Protein AF-A0A6Y4AS48-F1 (afdb_monomer)

InterPro domains:
  IPR031026 3-deoxy-D-manno-octulosonic acid transferase WaaZ, enterobacterales [TIGR04437] (1-160)
  IPR060654 3-deoxy-D-manno-octulosonic acid transferase WaaZ [PF27901] (1-160)

pLDDT: mean 91.1, std 8.51, range [62.25, 98.31]

Solvent-accessible surface area (backbone atoms only — not comparable to full-atom values): 9818 Å² total; per-residue (Å²): 102,70,96,72,46,54,73,68,55,39,52,50,43,67,77,75,47,87,86,74,48,58,78,48,95,58,53,53,52,55,68,71,58,45,52,51,50,60,50,48,39,68,75,37,76,47,40,44,66,49,71,52,90,50,59,85,38,54,49,36,45,44,24,55,41,41,91,86,17,38,46,68,52,97,47,67,66,62,46,51,50,29,45,45,53,41,72,62,55,81,65,44,82,38,74,83,65,23,74,49,77,81,69,78,67,97,62,91,46,91,87,67,70,75,90,76,61,48,53,82,41,37,85,67,32,54,56,31,52,52,44,40,50,74,73,43,83,84,66,48,54,35,27,58,42,92,67,41,69,62,56,48,93,57,42,35,67,48,58,86,91,74,113

Secondary structure (DSSP, 8-state):
-GGGS-HHHHHHHHHHS--PPBS-S-S---HHHHHHHHHHHHH-TTEEEE--SSTTPPPEEEES-TTT-B---S-HHHHHHHHHHHTT-S-EEESS----TTPPPSS--TT-PPP--HHHHHHHHHHHHHHHHHH-TT--EEE--SS-SS-TTTS-B--GGG-

Organism: Salmonella typhimurium (NCBI:txid90371)

Sequence (163 aa):
VYEQASVDDQKYIEENCLIIRSFYRREKGGFLKKIKFNILKRVHKALLISVPLSKRGRLAGFCKDISIGYCSCHTIAYTAIQVAYSLKYGRIICSGLDLTGSCPRFYDESTSPMPSELSKDLFKILPFFTFMRKNVSDLNIFNLSDDTAIHYDIIPYITASEL

Foldseek 3Di:
DLVPDDPVVVVVCVVPHDDAAAPDPFQADDDVSLVVVVVVCVVQVQWAWDRDPDSVDGIAIAGQARSNHGHDALDVVRVVLSVCNNVPPQAAEDEPQALDPPDDDPDDCPPPNDDRCSVVRVVRRQVNLVSCQVPVVSHHAAYCDPRHPHDCSSHNHDHPVVD

Structure (mmCIF, N/CA/C/O backbone):
data_AF-A0A6Y4AS48-F1
#
_entry.id   AF-A0A6Y4AS48-F1
#
loop_
_atom_site.group_PDB
_atom_site.id
_atom_site.type_symbol
_atom_site.label_atom_id
_atom_site.label_alt_id
_atom_site.label_comp_id
_atom_site.label_asym_id
_atom_site.label_entity_id
_atom_site.label_seq_id
_atom_site.pdbx_PDB_ins_code
_atom_site.Cartn_x
_atom_site.Cartn_y
_atom_site.Cartn_z
_atom_site.occupancy
_atom_site.B_iso_or_equiv
_atom_site.auth_seq_id
_atom_site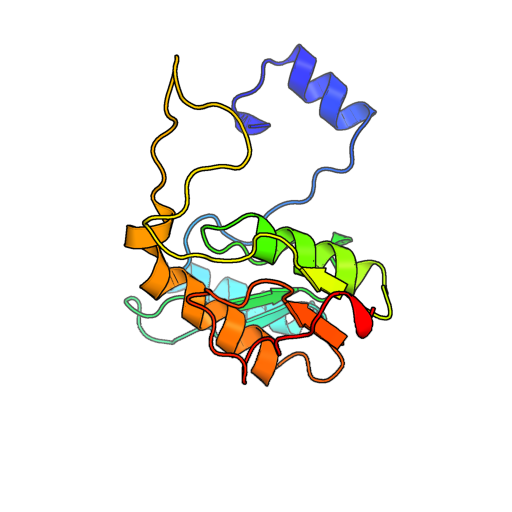.auth_comp_id
_atom_site.auth_asym_id
_atom_site.auth_atom_id
_atom_site.pdbx_PDB_model_num
ATOM 1 N N . VAL A 1 1 ? 12.544 13.319 2.282 1.00 69.31 1 VAL A N 1
ATOM 2 C CA . VAL A 1 1 ? 12.342 14.191 1.103 1.00 69.31 1 VAL A CA 1
ATOM 3 C C . VAL A 1 1 ? 11.881 15.569 1.542 1.00 69.31 1 VAL A C 1
ATOM 5 O O . VAL A 1 1 ? 12.768 16.332 1.857 1.00 69.31 1 VAL A O 1
ATOM 8 N N . TYR A 1 2 ? 10.586 15.872 1.715 1.00 84.44 2 TYR A N 1
ATOM 9 C CA . TYR A 1 2 ? 10.146 17.233 2.095 1.00 84.44 2 TYR A CA 1
ATOM 10 C C . TYR A 1 2 ? 10.821 17.780 3.373 1.00 84.44 2 TYR A C 1
ATOM 12 O O . TYR A 1 2 ? 11.426 18.838 3.337 1.00 84.44 2 TYR A O 1
ATOM 20 N N . GLU A 1 3 ? 10.846 17.015 4.472 1.00 85.44 3 GLU A N 1
ATOM 21 C CA . GLU A 1 3 ? 11.489 17.456 5.733 1.00 85.44 3 GLU A CA 1
ATOM 22 C C . GLU A 1 3 ? 13.019 17.619 5.649 1.00 85.44 3 GLU A C 1
ATOM 24 O O . GLU A 1 3 ? 13.638 18.114 6.583 1.00 85.44 3 GLU A O 1
ATOM 29 N N . GLN A 1 4 ? 13.634 17.132 4.572 1.00 86.44 4 GLN A N 1
ATOM 30 C CA . GLN A 1 4 ? 15.074 17.215 4.315 1.00 86.44 4 GLN A CA 1
ATOM 31 C C . GLN A 1 4 ? 15.391 18.184 3.167 1.00 86.44 4 GLN A C 1
ATOM 33 O O . GLN A 1 4 ? 16.559 18.344 2.831 1.00 86.44 4 GLN A O 1
ATOM 38 N N . ALA A 1 5 ? 14.369 18.767 2.535 1.00 89.06 5 ALA A N 1
ATOM 39 C CA . ALA A 1 5 ? 14.528 19.685 1.420 1.00 89.06 5 ALA A CA 1
ATOM 40 C C . ALA A 1 5 ? 14.961 21.067 1.926 1.00 89.06 5 ALA A C 1
ATOM 42 O O . ALA A 1 5 ? 14.755 21.390 3.103 1.00 89.06 5 ALA A O 1
ATOM 43 N N . SER A 1 6 ? 15.553 21.872 1.041 1.00 95.19 6 SER A N 1
ATOM 44 C CA . SER A 1 6 ? 15.897 23.260 1.353 1.00 95.19 6 SER A CA 1
ATOM 45 C C . SER A 1 6 ? 14.640 24.074 1.697 1.00 95.19 6 SER A C 1
ATOM 47 O O . SER A 1 6 ? 13.522 23.660 1.391 1.00 95.19 6 SER A O 1
ATOM 49 N N . VAL A 1 7 ? 14.797 25.228 2.350 1.00 95.31 7 VAL A N 1
ATOM 50 C CA . VAL A 1 7 ? 13.651 26.093 2.697 1.00 95.31 7 VAL A CA 1
ATOM 51 C C . VAL A 1 7 ? 12.909 26.550 1.437 1.00 95.31 7 VAL A C 1
ATOM 53 O O . VAL A 1 7 ? 11.679 26.539 1.417 1.00 95.31 7 VAL A O 1
ATOM 56 N N . ASP A 1 8 ? 13.649 26.875 0.376 1.00 95.44 8 ASP A N 1
ATOM 57 C CA . ASP A 1 8 ? 13.074 27.285 -0.907 1.00 95.44 8 ASP A CA 1
ATOM 58 C C . ASP A 1 8 ? 12.302 26.136 -1.568 1.00 95.44 8 ASP A C 1
ATOM 60 O O . ASP A 1 8 ? 11.174 26.333 -2.021 1.00 95.44 8 ASP A O 1
ATOM 64 N N . ASP A 1 9 ? 12.844 24.913 -1.540 1.00 94.19 9 ASP A N 1
ATOM 65 C CA . ASP A 1 9 ? 12.145 23.729 -2.051 1.00 94.19 9 ASP A CA 1
ATOM 66 C C . ASP A 1 9 ? 10.895 23.404 -1.226 1.00 94.19 9 ASP A C 1
ATOM 68 O O . ASP A 1 9 ? 9.864 23.033 -1.783 1.00 94.19 9 ASP A O 1
ATOM 72 N N . GLN A 1 10 ? 10.960 23.530 0.105 1.00 94.12 10 GLN A N 1
ATOM 73 C CA . GLN A 1 10 ? 9.794 23.322 0.968 1.00 94.12 10 GLN A CA 1
ATOM 74 C C . GLN A 1 10 ? 8.683 24.302 0.608 1.00 94.12 10 GLN A C 1
ATOM 76 O O . GLN A 1 10 ? 7.549 23.870 0.410 1.00 94.12 10 GLN A O 1
ATOM 81 N N . LYS A 1 11 ? 9.021 25.586 0.452 1.00 94.81 11 LYS A N 1
ATOM 82 C CA . LYS A 1 11 ? 8.074 26.623 0.045 1.00 94.81 11 LYS A CA 1
ATOM 83 C C . LYS A 1 11 ? 7.485 26.336 -1.337 1.00 94.81 11 LYS A C 1
ATOM 85 O O . LYS A 1 11 ? 6.269 26.368 -1.498 1.00 94.81 11 LYS A O 1
ATOM 90 N N . TYR A 1 12 ? 8.320 25.971 -2.310 1.00 94.62 12 TYR A N 1
ATOM 91 C CA . TYR A 1 12 ? 7.852 25.589 -3.641 1.00 94.62 12 TYR A CA 1
ATOM 92 C C . TYR A 1 12 ? 6.864 24.416 -3.583 1.00 94.62 12 TYR A C 1
ATOM 94 O O . TYR A 1 12 ? 5.801 24.472 -4.201 1.00 94.62 12 TYR A O 1
ATOM 102 N N . ILE A 1 13 ? 7.178 23.365 -2.818 1.00 92.56 13 ILE A N 1
ATOM 103 C CA . ILE A 1 13 ? 6.308 22.192 -2.664 1.00 92.56 13 ILE A CA 1
ATOM 104 C C . ILE A 1 13 ? 4.994 22.573 -1.971 1.00 92.56 13 ILE A C 1
ATOM 106 O O . ILE A 1 13 ? 3.942 22.091 -2.377 1.00 92.56 13 ILE A O 1
ATOM 110 N N . GLU A 1 14 ? 5.024 23.420 -0.944 1.00 91.88 14 GLU A N 1
ATOM 111 C CA . GLU A 1 14 ? 3.812 23.883 -0.256 1.00 91.88 14 GLU A CA 1
ATOM 112 C C . GLU A 1 14 ? 2.886 24.692 -1.164 1.00 91.88 14 GLU A C 1
ATOM 114 O O . GLU A 1 14 ? 1.669 24.543 -1.083 1.00 91.88 14 GLU A O 1
ATOM 119 N N . GLU A 1 15 ? 3.456 25.527 -2.032 1.00 94.88 15 GLU A N 1
ATOM 120 C CA . GLU A 1 15 ? 2.698 26.387 -2.941 1.00 94.88 15 GLU A CA 1
ATOM 121 C C . GLU A 1 15 ? 2.170 25.628 -4.170 1.00 94.88 15 GLU A C 1
ATOM 123 O O . GLU A 1 15 ? 1.122 25.986 -4.704 1.00 94.88 15 GLU A O 1
ATOM 128 N N . ASN A 1 16 ? 2.865 24.573 -4.617 1.00 94.44 16 ASN A N 1
ATOM 129 C CA . ASN A 1 16 ? 2.596 23.927 -5.909 1.00 94.44 16 ASN A CA 1
ATOM 130 C C . ASN A 1 16 ? 2.165 22.457 -5.820 1.00 94.44 16 ASN A C 1
ATOM 132 O O . ASN A 1 16 ? 1.793 21.869 -6.836 1.00 94.44 16 ASN A O 1
ATOM 136 N N . CYS A 1 17 ? 2.240 21.811 -4.654 1.00 90.69 17 CYS A N 1
ATOM 137 C CA . CYS A 1 17 ? 1.979 20.378 -4.528 1.00 90.69 17 CYS A CA 1
ATOM 138 C C . CYS A 1 17 ? 1.045 20.041 -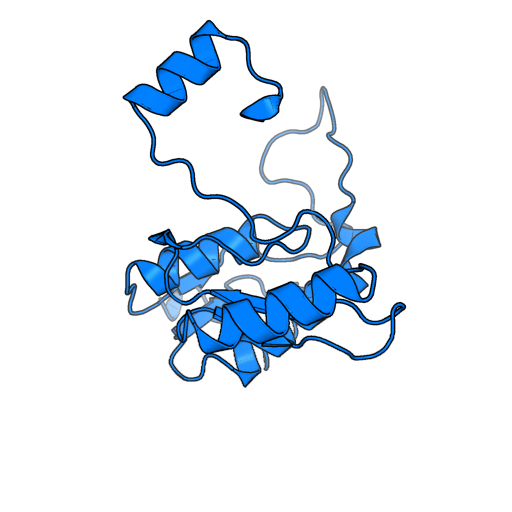3.365 1.00 90.69 17 CYS A C 1
ATOM 140 O O . CYS A 1 17 ? 1.065 20.645 -2.295 1.00 90.69 17 CYS A O 1
ATOM 142 N N . LEU A 1 18 ? 0.278 18.961 -3.539 1.00 86.00 18 LEU A N 1
ATOM 143 C CA . LEU A 1 18 ? -0.448 18.343 -2.436 1.00 86.00 18 LEU A CA 1
ATOM 144 C C . LEU A 1 18 ? 0.486 17.415 -1.650 1.00 86.00 18 LEU A C 1
ATOM 146 O O . LEU A 1 18 ? 0.895 16.356 -2.134 1.00 86.00 18 LEU A O 1
ATOM 150 N N . ILE A 1 19 ? 0.787 17.781 -0.405 1.00 88.50 19 ILE A N 1
ATOM 151 C CA . ILE A 1 19 ? 1.624 16.965 0.480 1.00 88.50 19 ILE A CA 1
ATOM 152 C C . ILE A 1 19 ? 0.768 15.914 1.188 1.00 88.50 19 ILE A C 1
ATOM 154 O O . ILE A 1 19 ? 0.109 16.184 2.194 1.00 88.50 19 ILE A O 1
ATOM 158 N N . ILE A 1 20 ? 0.844 14.674 0.714 1.00 90.19 20 ILE A N 1
ATOM 159 C CA . ILE A 1 20 ? 0.176 13.541 1.356 1.00 90.19 20 ILE A CA 1
ATOM 160 C C . ILE A 1 20 ? 1.090 12.960 2.441 1.00 90.19 20 ILE A C 1
ATOM 162 O O . ILE A 1 20 ? 2.234 12.574 2.187 1.00 90.19 20 ILE A O 1
ATOM 166 N N . ARG A 1 21 ? 0.583 12.852 3.673 1.00 91.25 21 ARG A N 1
ATOM 167 C CA . ARG A 1 21 ? 1.363 12.367 4.821 1.00 91.25 21 ARG A CA 1
ATOM 168 C C . ARG A 1 21 ? 1.063 10.903 5.138 1.00 91.25 21 ARG A C 1
ATOM 170 O O . ARG A 1 21 ? -0.084 10.464 5.170 1.00 91.25 21 ARG A O 1
ATOM 177 N N . SER A 1 22 ? 2.114 10.140 5.441 1.00 94.25 22 SER A N 1
ATOM 178 C CA . SER A 1 22 ? 1.956 8.794 5.995 1.00 94.25 22 SER A CA 1
ATOM 179 C C . SER A 1 22 ? 1.395 8.883 7.412 1.00 94.25 22 SER A C 1
ATOM 181 O O . SER A 1 22 ? 1.898 9.670 8.219 1.00 94.25 22 SER A O 1
ATOM 183 N N . PHE A 1 23 ? 0.467 8.003 7.778 1.00 95.38 23 PHE A N 1
ATOM 184 C CA . PHE A 1 23 ? -0.043 7.933 9.150 1.00 95.38 23 PHE A CA 1
ATOM 185 C C . PHE A 1 23 ? 1.044 7.606 10.186 1.00 95.38 23 PHE A C 1
ATOM 187 O O . PHE A 1 23 ? 0.956 8.003 11.352 1.00 95.38 23 PHE A O 1
ATOM 194 N N . TYR A 1 24 ? 2.073 6.859 9.786 1.00 92.88 24 TYR A N 1
ATOM 195 C CA . TYR A 1 24 ? 3.193 6.475 10.634 1.00 92.88 24 TYR A CA 1
ATOM 196 C C . TYR A 1 24 ? 4.452 6.212 9.801 1.00 92.88 24 TYR A C 1
ATOM 198 O O . TYR A 1 24 ? 4.373 5.717 8.684 1.00 92.88 24 TYR A O 1
ATOM 206 N N . ARG A 1 25 ? 5.625 6.452 10.402 1.00 87.06 25 ARG A N 1
ATOM 207 C CA . ARG A 1 25 ? 6.933 6.106 9.805 1.00 87.06 25 ARG A CA 1
ATOM 208 C C . ARG A 1 25 ? 7.406 4.679 10.090 1.00 87.06 25 ARG A C 1
ATOM 210 O O . ARG A 1 25 ? 8.307 4.179 9.441 1.00 87.06 25 ARG A O 1
ATOM 217 N N . ARG A 1 26 ? 6.865 4.049 11.136 1.00 87.88 26 ARG A N 1
ATOM 218 C CA . ARG A 1 26 ? 7.210 2.681 11.568 1.00 87.88 26 ARG A CA 1
ATOM 219 C C . ARG A 1 26 ? 5.928 1.927 11.880 1.00 87.88 26 ARG A C 1
ATOM 221 O O . ARG A 1 26 ? 5.035 2.509 12.484 1.00 87.88 26 ARG A O 1
ATOM 228 N N . GLU A 1 27 ? 5.829 0.645 11.569 1.00 89.19 27 GLU A N 1
ATOM 229 C CA . GLU A 1 27 ? 4.610 -0.141 11.831 1.00 89.19 27 GLU A CA 1
ATOM 230 C C . GLU A 1 27 ? 4.544 -0.594 13.293 1.00 89.19 27 GLU A C 1
ATOM 232 O O . GLU A 1 27 ? 3.481 -0.888 13.837 1.00 89.19 27 GLU A O 1
ATOM 237 N N . LYS A 1 28 ? 5.695 -0.653 13.966 1.00 89.19 28 LYS A N 1
ATOM 238 C CA . LYS A 1 28 ? 5.772 -0.908 15.405 1.00 89.19 28 LYS A CA 1
ATOM 239 C C . LYS A 1 28 ? 5.532 0.377 16.198 1.00 89.19 28 LYS A C 1
ATOM 241 O O . LYS A 1 28 ? 5.683 1.501 15.705 1.00 89.19 28 LYS A O 1
ATOM 246 N N . GLY A 1 29 ? 5.158 0.210 17.458 1.00 87.38 29 GLY A N 1
ATOM 247 C CA . GLY A 1 29 ? 5.114 1.309 18.411 1.00 87.38 29 GLY A CA 1
ATOM 248 C C . GLY A 1 29 ? 4.479 0.919 19.733 1.00 87.38 29 GLY A C 1
ATOM 249 O O . GLY A 1 29 ? 3.864 -0.141 19.857 1.00 87.38 29 GLY A O 1
ATOM 250 N N . GLY A 1 30 ? 4.666 1.797 20.715 1.00 89.75 30 GLY A N 1
ATOM 251 C CA . GLY A 1 30 ? 4.159 1.618 22.067 1.00 89.75 30 GLY A CA 1
ATOM 252 C C . GLY A 1 30 ? 2.653 1.840 22.194 1.00 89.75 30 GLY A C 1
ATOM 253 O O . GLY A 1 30 ? 1.957 2.173 21.236 1.00 89.75 30 GLY A O 1
ATOM 254 N N . PHE A 1 31 ? 2.176 1.686 23.425 1.00 90.00 31 PHE A N 1
ATOM 255 C CA . PHE A 1 31 ? 0.764 1.731 23.799 1.00 90.00 31 PHE A CA 1
ATOM 256 C C . PHE A 1 31 ? 0.040 3.001 23.323 1.00 90.00 31 PHE A C 1
ATOM 258 O O . PHE A 1 31 ? -1.000 2.896 22.677 1.00 90.00 31 PHE A O 1
ATOM 265 N N . LEU A 1 32 ? 0.639 4.183 23.517 1.00 91.88 32 LEU A N 1
ATOM 266 C CA . LEU A 1 32 ? 0.066 5.467 23.081 1.00 91.88 32 LEU A CA 1
ATOM 267 C C . LEU A 1 32 ? -0.252 5.492 21.583 1.00 91.88 32 LEU A C 1
ATOM 269 O O . LEU A 1 32 ? -1.333 5.905 21.169 1.00 91.88 32 LEU A O 1
ATOM 273 N N . LYS A 1 33 ? 0.661 4.974 20.756 1.00 92.25 33 LYS A N 1
ATOM 274 C CA . LYS A 1 33 ? 0.451 4.879 19.309 1.00 92.25 33 LYS A CA 1
ATOM 275 C C . LYS A 1 33 ? -0.714 3.946 18.974 1.00 92.25 33 LYS A C 1
ATOM 277 O O . LYS A 1 33 ? -1.496 4.244 18.077 1.00 92.25 33 LYS A O 1
ATOM 282 N N . LYS A 1 34 ? -0.841 2.824 19.685 1.00 92.31 34 LYS A N 1
ATOM 283 C CA . LYS A 1 34 ? -1.936 1.865 19.481 1.00 92.31 34 LYS A CA 1
ATOM 284 C C . LYS A 1 34 ? -3.285 2.469 19.886 1.00 92.31 34 LYS A C 1
ATOM 286 O O . LYS A 1 34 ? -4.256 2.300 19.154 1.00 92.31 34 LYS A O 1
ATOM 291 N N . ILE A 1 35 ? -3.350 3.223 20.986 1.00 93.88 35 ILE A N 1
ATOM 292 C CA . ILE A 1 35 ? -4.560 3.976 21.355 1.00 93.88 35 ILE A CA 1
ATOM 293 C C . ILE A 1 35 ? -4.901 4.988 20.263 1.00 93.88 35 ILE A C 1
ATOM 295 O O . ILE A 1 35 ? -6.022 4.966 19.755 1.00 93.88 35 ILE A O 1
ATOM 299 N N . LYS A 1 36 ? -3.924 5.807 19.842 1.00 95.06 36 LYS A N 1
ATOM 300 C CA . LYS A 1 36 ? -4.107 6.809 18.783 1.00 95.06 36 LYS A CA 1
ATOM 301 C C . LYS A 1 36 ? -4.747 6.193 17.540 1.00 95.06 36 LYS A C 1
ATOM 303 O O . LYS A 1 36 ? -5.746 6.712 17.060 1.00 95.06 36 LYS A O 1
ATOM 308 N N . PHE A 1 37 ? -4.228 5.068 17.045 1.00 95.56 37 PHE A N 1
ATOM 309 C CA . PHE A 1 37 ? -4.789 4.422 15.852 1.00 95.56 37 PHE A CA 1
ATOM 310 C C . PHE A 1 37 ? -6.150 3.768 16.073 1.00 95.56 37 PHE A C 1
ATOM 312 O O . PHE A 1 37 ? -6.962 3.747 15.151 1.00 95.56 37 PHE A O 1
ATOM 319 N N . ASN A 1 38 ? -6.442 3.277 17.279 1.00 94.81 38 ASN A N 1
ATOM 320 C CA . ASN A 1 38 ? -7.781 2.787 17.599 1.00 94.81 38 ASN A CA 1
ATOM 321 C C . ASN A 1 38 ? -8.828 3.908 17.650 1.00 94.81 38 ASN A C 1
ATOM 323 O O . ASN A 1 38 ? -9.988 3.650 17.340 1.00 94.81 38 ASN A O 1
ATOM 327 N N . ILE A 1 39 ? -8.444 5.130 18.021 1.00 95.75 39 ILE A N 1
ATOM 328 C CA . ILE A 1 39 ? -9.315 6.308 17.924 1.00 95.75 39 ILE A CA 1
ATOM 329 C C . ILE A 1 39 ? -9.425 6.742 16.460 1.00 95.75 39 ILE A C 1
ATOM 331 O O . ILE A 1 39 ? -10.529 6.853 15.936 1.00 95.75 39 ILE A O 1
ATOM 335 N N . LEU A 1 40 ? -8.291 6.895 15.770 1.00 95.06 40 LEU A N 1
ATOM 336 C CA . LEU A 1 40 ? -8.243 7.399 14.397 1.00 95.06 40 LEU A CA 1
ATOM 337 C C . LEU A 1 40 ? -9.069 6.546 13.424 1.00 95.06 40 LEU A C 1
ATOM 339 O O . LEU A 1 40 ? -9.820 7.098 12.630 1.00 95.06 40 LEU A O 1
ATOM 343 N N . LYS A 1 41 ? -9.011 5.210 13.535 1.00 95.25 41 LYS A N 1
ATOM 344 C CA . LYS A 1 41 ? -9.823 4.300 12.703 1.00 95.25 41 LYS A CA 1
ATOM 345 C C . LYS A 1 41 ? -11.331 4.395 12.969 1.00 95.25 41 LYS A C 1
ATOM 347 O O . LYS A 1 41 ? -12.138 3.971 12.149 1.00 95.25 41 LYS A O 1
ATOM 352 N N . ARG A 1 42 ? -11.737 4.883 14.150 1.00 94.81 42 ARG A N 1
ATOM 353 C CA . ARG A 1 42 ? -13.156 5.105 14.477 1.00 94.81 42 ARG A CA 1
ATOM 354 C C . ARG A 1 42 ? -13.655 6.408 13.869 1.00 94.81 42 ARG A C 1
ATOM 356 O O . ARG A 1 42 ? -14.781 6.419 13.380 1.00 94.81 42 ARG A O 1
ATOM 363 N N . VAL A 1 43 ? -12.811 7.442 13.895 1.00 96.31 43 VAL A N 1
ATOM 364 C CA . VAL A 1 43 ? -13.084 8.766 13.321 1.00 96.31 43 VAL A CA 1
ATOM 365 C C . VAL A 1 43 ? -13.114 8.697 11.794 1.00 96.31 43 VAL A C 1
ATOM 367 O O . VAL A 1 43 ? -14.090 9.110 11.180 1.00 96.31 43 VAL A O 1
ATOM 370 N N . HIS A 1 44 ? -12.091 8.106 11.174 1.00 96.44 44 HIS A N 1
ATOM 371 C CA . HIS A 1 44 ? -11.985 8.004 9.720 1.00 96.44 44 HIS A CA 1
ATOM 372 C C . HIS A 1 44 ? -12.308 6.586 9.261 1.00 96.44 44 HIS A C 1
ATOM 374 O O . HIS A 1 44 ? -11.453 5.704 9.294 1.00 96.44 44 HIS A O 1
ATOM 380 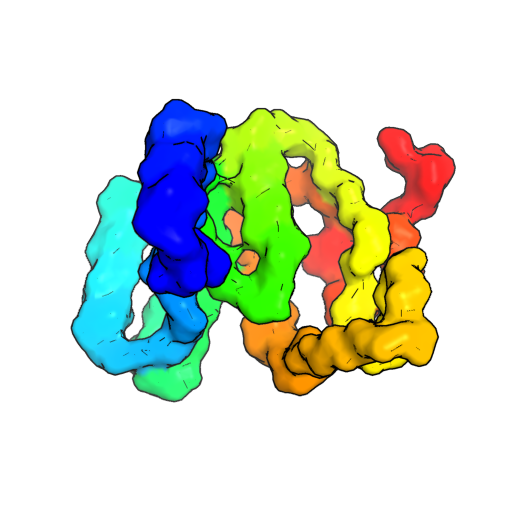N N . LYS A 1 45 ? -13.537 6.363 8.785 1.00 95.75 45 LYS A N 1
ATOM 381 C CA . LYS A 1 45 ? -13.972 5.049 8.271 1.00 95.75 45 LYS A CA 1
ATOM 382 C C . LYS A 1 45 ? -13.197 4.595 7.033 1.00 95.75 45 LYS A C 1
ATOM 384 O O . LYS A 1 45 ? -13.075 3.398 6.802 1.00 95.75 45 LYS A O 1
ATOM 389 N N . ALA A 1 46 ? -12.633 5.541 6.282 1.00 97.00 46 ALA A N 1
ATOM 390 C CA . ALA A 1 46 ? -11.734 5.258 5.171 1.00 97.00 46 ALA A CA 1
ATOM 391 C C . ALA A 1 46 ? -10.388 4.656 5.622 1.00 97.00 46 ALA A C 1
ATOM 393 O O . ALA A 1 46 ? -9.710 4.022 4.818 1.00 97.00 46 ALA A O 1
ATOM 394 N N . LEU A 1 47 ? -9.990 4.819 6.891 1.00 97.88 47 LEU A N 1
ATOM 395 C CA . LEU A 1 47 ? -8.773 4.226 7.440 1.00 97.88 47 LEU A CA 1
ATOM 396 C C . LEU A 1 47 ? -9.053 2.820 7.983 1.00 97.88 47 LEU A C 1
ATOM 398 O O . LEU A 1 47 ? -9.482 2.636 9.125 1.00 97.88 47 LEU A O 1
ATOM 402 N N . LEU A 1 48 ? -8.721 1.815 7.181 1.00 98.06 48 LEU A N 1
ATOM 403 C CA . LEU A 1 48 ? -8.748 0.418 7.589 1.00 98.06 48 LEU A CA 1
ATOM 404 C C . LEU A 1 48 ? -7.391 0.069 8.188 1.00 98.06 48 LEU A C 1
ATOM 406 O O . LEU A 1 48 ? -6.374 0.124 7.505 1.00 98.06 48 LEU A O 1
ATOM 410 N N . ILE A 1 49 ? -7.339 -0.269 9.474 1.00 97.12 49 ILE A N 1
ATOM 411 C CA . ILE A 1 49 ? -6.064 -0.571 10.132 1.00 97.12 49 ILE A CA 1
ATOM 412 C C . ILE A 1 49 ? -6.214 -1.628 11.228 1.00 97.12 49 ILE A C 1
ATOM 414 O O . ILE A 1 49 ? -7.027 -1.510 12.150 1.00 97.12 49 ILE A O 1
ATOM 418 N N . SER A 1 50 ? -5.375 -2.658 11.142 1.00 96.31 50 SER A N 1
ATOM 419 C CA . SER A 1 50 ? -5.144 -3.634 12.199 1.00 96.31 50 SER A CA 1
ATOM 420 C C . SER A 1 50 ? -4.167 -3.068 13.224 1.00 96.31 50 SER A C 1
ATOM 422 O O . SER A 1 50 ? -3.031 -2.696 12.914 1.00 96.31 50 SER A O 1
ATOM 424 N N . VAL A 1 51 ? -4.623 -3.004 14.475 1.00 94.88 51 VAL A N 1
ATOM 425 C CA . VAL A 1 51 ? -3.862 -2.466 15.602 1.00 94.88 51 VAL A CA 1
ATOM 426 C C . VAL A 1 51 ? -3.652 -3.579 16.628 1.00 94.88 51 VAL A C 1
ATOM 428 O O . VAL A 1 51 ? -4.505 -3.765 17.495 1.00 94.88 51 VAL A O 1
ATOM 431 N N . PRO A 1 52 ? -2.540 -4.335 16.559 1.00 92.69 52 PRO A N 1
ATOM 432 C CA . PRO A 1 52 ? -2.308 -5.425 17.499 1.00 92.69 52 PRO A CA 1
ATOM 433 C C . PRO A 1 52 ? -2.047 -4.891 18.909 1.00 92.69 52 PRO A C 1
ATOM 435 O O . PRO A 1 52 ? -1.397 -3.853 19.077 1.00 92.69 52 PRO A O 1
ATOM 438 N N . LEU A 1 53 ? -2.508 -5.646 19.910 1.00 86.75 53 LEU A N 1
ATOM 439 C CA . LEU A 1 53 ? -2.330 -5.338 21.334 1.00 86.75 53 LEU A CA 1
ATOM 440 C C . LEU A 1 53 ? -0.858 -5.423 21.763 1.00 86.75 53 LEU A C 1
ATOM 442 O O . LEU A 1 53 ? -0.376 -4.601 22.540 1.00 86.75 53 LEU A O 1
ATOM 446 N N . SER A 1 54 ? -0.117 -6.395 21.221 1.00 87.56 54 SER A N 1
ATOM 447 C CA . SER A 1 54 ? 1.300 -6.582 21.537 1.00 87.56 54 SER A CA 1
ATOM 448 C C . SER A 1 54 ? 2.170 -5.459 20.966 1.00 87.56 54 SER A C 1
ATOM 450 O O . SER A 1 54 ? 2.074 -5.114 19.785 1.00 87.56 54 SER A O 1
ATOM 452 N N . LYS A 1 55 ? 3.124 -4.968 21.772 1.00 81.69 55 LYS A N 1
ATOM 453 C CA . LYS A 1 55 ? 4.167 -4.016 21.338 1.00 81.69 55 LYS A CA 1
ATOM 454 C C . LYS A 1 55 ? 5.037 -4.569 20.200 1.00 81.69 55 LYS A C 1
ATOM 456 O O . LYS A 1 55 ? 5.562 -3.795 19.400 1.00 81.69 55 LYS A O 1
ATOM 461 N N . ARG A 1 56 ? 5.192 -5.898 20.115 1.00 85.50 56 ARG A N 1
ATOM 462 C CA . ARG A 1 56 ? 5.938 -6.563 19.030 1.00 85.50 56 ARG A CA 1
ATOM 463 C C . ARG A 1 56 ? 5.135 -6.620 17.727 1.00 85.50 56 ARG A C 1
ATOM 465 O O . ARG A 1 56 ? 5.738 -6.697 16.656 1.00 85.50 56 ARG A O 1
ATOM 472 N N . GLY A 1 57 ? 3.806 -6.538 17.820 1.00 88.81 57 GLY A N 1
ATOM 473 C CA . GLY A 1 57 ? 2.897 -6.578 16.683 1.00 88.81 57 GLY A CA 1
ATOM 474 C C . GLY A 1 57 ? 3.017 -5.338 15.794 1.00 88.81 57 GLY A C 1
ATOM 475 O O . GLY A 1 57 ? 2.997 -4.192 16.267 1.00 88.81 57 GLY A O 1
ATOM 476 N N . ARG A 1 58 ? 3.108 -5.574 14.486 1.00 93.19 58 ARG A N 1
ATOM 477 C CA . ARG A 1 58 ? 3.144 -4.534 13.454 1.00 93.19 58 ARG A CA 1
ATOM 478 C C . ARG A 1 58 ? 1.727 -4.094 13.101 1.00 93.19 58 ARG A C 1
ATOM 480 O O . ARG A 1 58 ? 0.813 -4.909 13.066 1.00 93.19 58 ARG A O 1
ATOM 487 N N . LEU A 1 59 ? 1.550 -2.797 12.882 1.00 95.62 59 LEU A N 1
ATOM 488 C CA . LEU A 1 59 ? 0.367 -2.285 12.201 1.00 95.62 59 LEU A CA 1
ATOM 489 C C . LEU A 1 59 ? 0.337 -2.840 10.771 1.00 95.62 59 LEU A C 1
ATOM 491 O O . LEU A 1 59 ? 1.392 -3.005 10.165 1.00 95.62 59 LEU A O 1
ATOM 495 N N . ALA A 1 60 ? -0.860 -3.089 10.257 1.00 96.94 60 ALA A N 1
ATOM 496 C CA . ALA A 1 60 ? -1.126 -3.312 8.840 1.00 96.94 60 ALA A CA 1
ATOM 497 C C . ALA A 1 60 ? -2.392 -2.533 8.500 1.00 96.94 60 ALA A C 1
ATOM 499 O O . ALA A 1 60 ? -3.337 -2.554 9.290 1.00 96.94 60 ALA A O 1
ATOM 500 N N . GLY A 1 61 ? -2.403 -1.795 7.398 1.00 97.31 61 GLY A N 1
ATOM 501 C CA . GLY A 1 61 ? -3.510 -0.897 7.099 1.00 97.31 61 GLY A CA 1
ATOM 502 C C . GLY A 1 61 ? -3.584 -0.493 5.640 1.00 97.31 61 GLY A C 1
ATOM 503 O O . GLY A 1 61 ? -2.619 -0.656 4.897 1.00 97.31 61 GLY A O 1
ATOM 504 N N . PHE A 1 62 ? -4.733 0.039 5.254 1.00 98.31 62 PHE A N 1
ATOM 505 C CA . PHE A 1 62 ? -5.032 0.588 3.943 1.00 98.31 62 PHE A CA 1
ATOM 506 C C . PHE A 1 62 ? -5.961 1.789 4.128 1.00 98.31 62 PHE A C 1
ATOM 508 O O . PHE A 1 62 ? -6.972 1.686 4.830 1.00 98.31 62 PHE A O 1
ATOM 515 N N . CYS A 1 63 ? -5.634 2.926 3.520 1.00 98.06 63 CYS A N 1
ATOM 516 C CA . CYS A 1 63 ? -6.523 4.078 3.510 1.00 98.06 63 CYS A CA 1
ATOM 517 C C . CYS A 1 63 ? -7.244 4.188 2.171 1.00 98.06 63 CYS A C 1
ATOM 519 O O . CYS A 1 63 ? -6.617 4.222 1.117 1.00 98.06 63 CYS A O 1
ATOM 521 N N . LYS A 1 64 ? -8.574 4.240 2.236 1.00 97.88 64 LYS A N 1
ATOM 522 C CA . LYS A 1 64 ? -9.465 4.391 1.085 1.00 97.88 64 LYS A CA 1
ATOM 523 C C . LYS A 1 64 ? -9.563 5.832 0.573 1.00 97.88 64 LYS A C 1
ATOM 525 O O . LYS A 1 64 ? -10.115 6.039 -0.502 1.00 97.88 64 LYS A O 1
ATOM 530 N N . ASP A 1 65 ? -9.078 6.796 1.352 1.00 96.81 65 ASP A N 1
ATOM 531 C CA . ASP A 1 65 ? -9.128 8.225 1.053 1.00 96.81 65 ASP A CA 1
ATOM 532 C C . ASP A 1 65 ? -7.755 8.847 1.304 1.00 96.81 65 ASP A C 1
ATOM 534 O O . ASP A 1 65 ? -7.323 9.029 2.446 1.00 96.81 65 ASP A O 1
ATOM 538 N N . ILE A 1 66 ? -7.069 9.164 0.211 1.00 95.50 66 ILE A N 1
ATOM 539 C CA . ILE A 1 66 ? -5.701 9.657 0.235 1.00 95.50 66 ILE A CA 1
ATOM 540 C C . ILE A 1 66 ? -5.595 11.072 0.814 1.00 95.50 66 ILE A C 1
ATOM 542 O O . ILE A 1 66 ? -4.531 11.436 1.309 1.00 95.50 66 ILE A O 1
ATOM 546 N N . SER A 1 67 ? -6.684 11.851 0.824 1.00 94.00 67 SER A N 1
ATOM 547 C CA . SER A 1 67 ? -6.684 13.215 1.372 1.00 94.00 67 SER A CA 1
ATOM 548 C C . SER A 1 67 ? -6.429 13.242 2.885 1.00 94.00 67 SER A C 1
ATOM 550 O O . SER A 1 67 ? -5.891 14.211 3.415 1.00 94.00 67 SER A O 1
ATOM 552 N N . ILE A 1 68 ? -6.752 12.147 3.580 1.00 94.50 68 ILE A N 1
ATOM 553 C CA . ILE A 1 68 ? -6.529 11.977 5.023 1.00 94.50 68 ILE A CA 1
ATOM 554 C C . ILE A 1 68 ? -5.082 11.530 5.299 1.00 94.50 68 ILE A C 1
ATOM 556 O O . ILE A 1 68 ? -4.514 11.822 6.356 1.00 94.50 68 ILE A O 1
ATOM 560 N N . GLY A 1 69 ? -4.486 10.796 4.359 1.00 95.38 69 GLY A N 1
ATOM 561 C CA . GLY A 1 69 ? -3.146 10.224 4.445 1.00 95.38 69 GLY A CA 1
ATOM 562 C C . GLY A 1 69 ? -3.092 8.787 3.929 1.00 95.38 69 GLY A C 1
ATOM 563 O O . GLY A 1 69 ? -4.065 8.249 3.410 1.00 95.38 69 GLY A O 1
ATOM 564 N N . TYR A 1 70 ? -1.943 8.130 4.096 1.00 97.00 70 TYR A N 1
ATOM 565 C CA . TYR A 1 70 ? -1.754 6.740 3.656 1.00 97.00 70 TYR A CA 1
ATOM 566 C C . TYR A 1 70 ? -1.079 5.857 4.704 1.00 97.00 70 TYR A C 1
ATOM 568 O O . TYR A 1 70 ? -0.309 6.307 5.564 1.00 97.00 70 TYR A O 1
ATOM 576 N N . CYS A 1 71 ? -1.353 4.558 4.622 1.00 96.94 71 CYS A N 1
ATOM 577 C CA . CYS A 1 71 ? -0.630 3.535 5.363 1.00 96.94 71 CYS A CA 1
ATOM 578 C C . CYS A 1 71 ? 0.651 3.180 4.604 1.00 96.94 71 CYS A C 1
ATOM 580 O O . CYS A 1 71 ? 0.591 2.624 3.513 1.00 96.94 71 CYS A O 1
ATOM 582 N N . SER A 1 72 ? 1.808 3.512 5.175 1.00 93.69 72 SER A N 1
ATOM 583 C CA . SER A 1 72 ? 3.111 3.200 4.577 1.00 93.69 72 SER A CA 1
ATOM 584 C C . SER A 1 72 ? 3.554 1.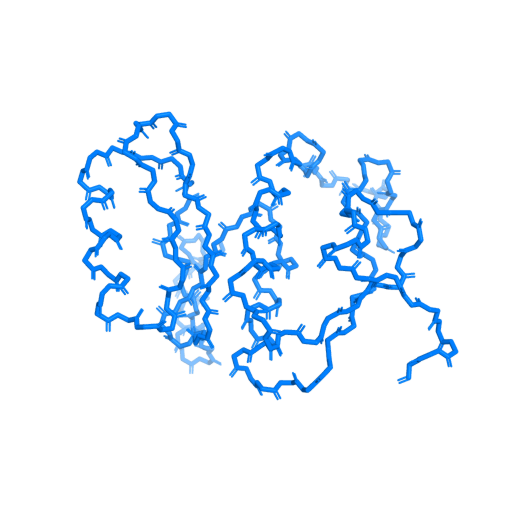774 4.918 1.00 93.69 72 SER A C 1
ATOM 586 O O . SER A 1 72 ? 3.301 1.308 6.037 1.00 93.69 72 SER A O 1
ATOM 588 N N . CYS A 1 73 ? 4.231 1.102 3.980 1.00 90.25 73 CYS A N 1
ATOM 589 C CA . CYS A 1 73 ? 4.883 -0.189 4.213 1.00 90.25 73 CYS A CA 1
ATOM 590 C C . CYS A 1 73 ? 6.076 -0.447 3.273 1.00 90.25 73 CYS A C 1
ATOM 592 O O . CYS A 1 73 ? 5.936 -1.189 2.317 1.00 90.25 73 CYS A O 1
ATOM 594 N N . HIS A 1 74 ? 7.258 0.126 3.531 1.00 89.88 74 HIS A N 1
ATOM 595 C CA . HIS A 1 74 ? 8.560 -0.191 2.878 1.00 89.88 74 HIS A CA 1
ATOM 596 C C . HIS A 1 74 ? 8.615 -0.295 1.330 1.00 89.88 74 HIS A C 1
ATOM 598 O O . HIS A 1 74 ? 9.665 -0.600 0.780 1.00 89.88 74 HIS A O 1
ATOM 604 N N . THR A 1 75 ? 7.531 -0.006 0.610 1.00 90.69 75 THR A N 1
ATOM 605 C CA . THR A 1 75 ? 7.423 0.027 -0.848 1.00 90.69 75 THR A CA 1
ATOM 606 C C . THR A 1 75 ? 6.488 1.158 -1.260 1.00 90.69 75 THR A C 1
ATOM 608 O O . THR A 1 75 ? 5.435 1.378 -0.655 1.00 90.69 75 THR A O 1
ATOM 611 N N . ILE A 1 76 ? 6.879 1.881 -2.307 1.00 90.56 76 ILE A N 1
ATOM 612 C CA . ILE A 1 76 ? 6.094 2.980 -2.879 1.00 90.56 76 ILE A CA 1
ATOM 613 C C . ILE A 1 76 ? 4.855 2.438 -3.601 1.00 90.56 76 ILE A C 1
ATOM 615 O O . ILE A 1 76 ? 3.814 3.093 -3.588 1.00 90.56 76 ILE A O 1
ATOM 619 N N . ALA A 1 77 ? 4.926 1.219 -4.151 1.00 94.50 77 ALA A N 1
ATOM 620 C CA . ALA A 1 77 ? 3.821 0.598 -4.880 1.00 94.50 77 ALA A CA 1
ATOM 621 C C . ALA A 1 77 ? 2.538 0.531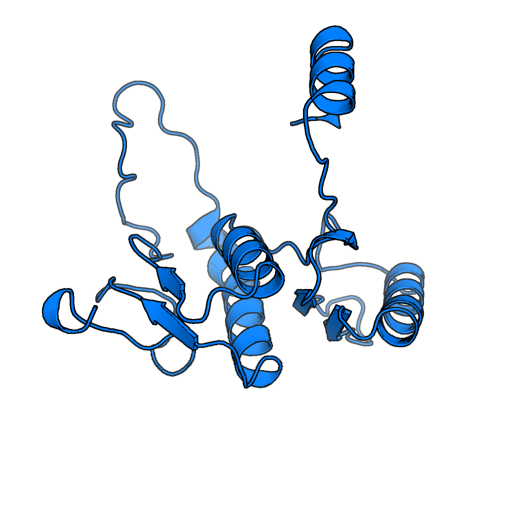 -4.036 1.00 94.50 77 ALA A C 1
ATOM 623 O O . ALA A 1 77 ? 1.453 0.842 -4.517 1.00 94.50 77 ALA A O 1
ATOM 624 N N . TYR A 1 78 ? 2.655 0.221 -2.743 1.00 96.44 78 TYR A N 1
ATOM 625 C CA . TYR A 1 78 ? 1.496 0.153 -1.853 1.00 96.44 78 TYR A CA 1
ATOM 626 C C . TYR A 1 78 ? 0.857 1.526 -1.580 1.00 96.44 78 TYR A C 1
ATOM 628 O O . TYR A 1 78 ? -0.359 1.635 -1.401 1.00 96.44 78 TYR A O 1
ATOM 636 N N . THR A 1 79 ? 1.652 2.599 -1.576 1.00 95.75 79 THR A N 1
ATOM 637 C CA . THR A 1 79 ? 1.127 3.972 -1.529 1.00 95.75 79 THR A CA 1
ATOM 638 C C . THR A 1 79 ? 0.433 4.325 -2.843 1.00 95.75 79 THR A C 1
ATOM 640 O O . THR A 1 79 ? -0.671 4.859 -2.813 1.00 95.75 79 THR A O 1
ATOM 643 N N . ALA A 1 80 ? 1.028 3.975 -3.988 1.00 96.44 80 ALA A N 1
ATOM 644 C CA . ALA A 1 80 ? 0.437 4.217 -5.305 1.00 96.44 80 ALA A CA 1
ATOM 645 C C . ALA A 1 80 ? -0.922 3.513 -5.472 1.00 96.44 80 ALA A C 1
ATOM 647 O O . ALA A 1 80 ? -1.864 4.116 -5.978 1.00 96.44 80 ALA A O 1
ATOM 648 N N . ILE A 1 81 ? -1.069 2.286 -4.960 1.00 97.94 81 ILE A N 1
ATOM 649 C CA . ILE A 1 81 ? -2.356 1.572 -4.959 1.00 97.94 81 ILE A CA 1
ATOM 650 C C . ILE A 1 81 ? -3.410 2.322 -4.131 1.00 97.94 81 ILE A C 1
ATOM 652 O O . ILE A 1 81 ? -4.548 2.456 -4.575 1.00 97.94 81 ILE A O 1
ATOM 656 N N . GLN A 1 82 ? -3.055 2.849 -2.952 1.00 98.12 82 GLN A N 1
ATOM 657 C CA . GLN A 1 82 ? -3.981 3.659 -2.142 1.00 98.12 82 GLN A CA 1
ATOM 658 C C . GLN A 1 82 ? -4.397 4.948 -2.864 1.00 98.12 82 GLN A C 1
ATOM 660 O O . GLN A 1 82 ? -5.568 5.320 -2.812 1.00 98.12 82 GLN A O 1
ATOM 665 N N . VAL A 1 83 ? -3.470 5.598 -3.577 1.00 97.31 83 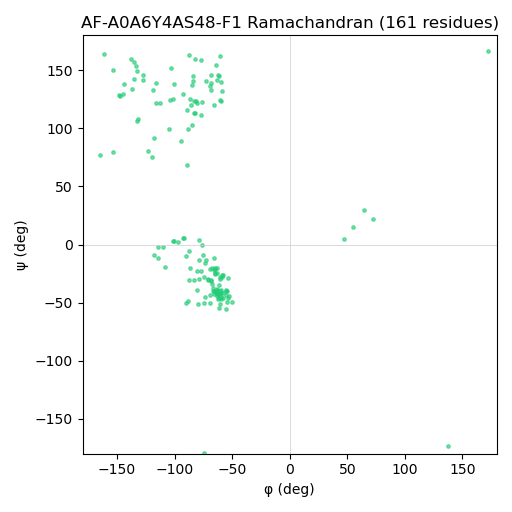VAL A N 1
ATOM 666 C CA . VAL A 1 83 ? -3.768 6.770 -4.419 1.00 97.31 83 VAL A CA 1
ATOM 667 C C . VAL A 1 83 ? -4.753 6.389 -5.526 1.00 97.31 83 VAL A C 1
ATOM 669 O O . VAL A 1 83 ? -5.821 6.989 -5.618 1.00 97.31 83 VAL A O 1
ATOM 672 N N . ALA A 1 84 ? -4.443 5.365 -6.324 1.00 98.06 84 ALA A N 1
ATOM 673 C CA . ALA A 1 84 ? -5.289 4.927 -7.433 1.00 98.06 84 ALA A CA 1
ATOM 674 C C . ALA A 1 84 ? -6.689 4.496 -6.959 1.00 98.06 84 ALA A C 1
ATOM 676 O O . ALA A 1 84 ? -7.699 4.883 -7.546 1.00 98.06 84 ALA A O 1
ATOM 677 N N . TYR A 1 85 ? -6.767 3.769 -5.843 1.00 98.25 85 TYR A N 1
ATOM 678 C CA . TYR A 1 85 ? -8.044 3.400 -5.240 1.00 98.25 85 TYR A CA 1
ATOM 679 C C . TYR A 1 85 ? -8.833 4.631 -4.766 1.00 98.25 85 TYR A C 1
ATOM 681 O O . TYR A 1 85 ? -10.033 4.745 -5.026 1.00 98.25 85 TYR A O 1
ATOM 689 N N . SER A 1 86 ? -8.172 5.582 -4.098 1.00 97.69 86 SER A N 1
ATOM 690 C CA . SER A 1 86 ? -8.813 6.818 -3.637 1.00 97.69 86 SER A CA 1
ATOM 691 C C . SER A 1 86 ? -9.355 7.655 -4.796 1.00 97.69 86 SER A C 1
ATOM 693 O O . SER A 1 86 ? -10.412 8.267 -4.653 1.00 97.69 86 SER A O 1
ATOM 695 N N . LEU A 1 87 ? -8.663 7.651 -5.938 1.00 97.12 87 LEU A N 1
ATOM 696 C CA . LEU A 1 87 ? -9.066 8.324 -7.176 1.00 97.12 87 LEU A CA 1
ATOM 697 C C . LEU A 1 87 ? -10.135 7.559 -7.978 1.00 97.12 87 LEU A C 1
ATOM 699 O O . LEU A 1 87 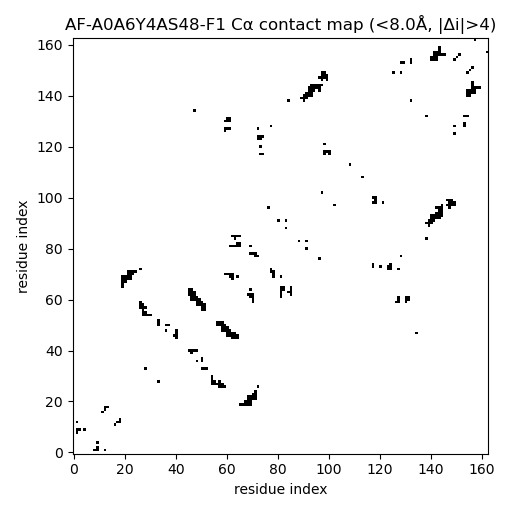? -10.531 8.017 -9.044 1.00 97.12 87 LEU A O 1
ATOM 703 N N . LYS A 1 88 ? -10.638 6.429 -7.462 1.00 97.44 88 LYS A N 1
ATOM 704 C CA . LYS A 1 88 ? -11.733 5.638 -8.054 1.00 97.44 88 LYS A CA 1
ATOM 705 C C . LYS A 1 88 ? -11.413 5.015 -9.415 1.00 97.44 88 LYS A C 1
ATOM 707 O O . LYS A 1 88 ? -12.324 4.776 -10.205 1.00 97.44 88 LYS A O 1
ATOM 712 N N . TYR A 1 89 ? -10.148 4.687 -9.679 1.00 97.94 89 TYR A N 1
ATOM 713 C CA . TYR A 1 89 ? -9.811 3.874 -10.849 1.00 97.94 89 TYR A CA 1
ATOM 714 C C . TYR A 1 89 ? -10.514 2.512 -10.768 1.00 97.94 89 TYR A C 1
ATOM 716 O O . TYR A 1 89 ? -10.341 1.771 -9.801 1.00 97.94 89 TYR A O 1
ATOM 724 N N . GLY A 1 90 ? -11.305 2.180 -11.794 1.00 95.88 90 GLY A N 1
ATOM 725 C CA . GLY A 1 90 ? -12.093 0.942 -11.840 1.00 95.88 90 GLY A CA 1
ATOM 726 C C . GLY A 1 90 ? -11.270 -0.326 -12.093 1.00 95.88 90 GLY A C 1
ATOM 727 O O . GLY A 1 90 ? -11.760 -1.430 -11.864 1.00 95.88 90 GLY A O 1
ATOM 728 N N . ARG A 1 91 ? -10.025 -0.179 -12.557 1.00 96.75 91 ARG A N 1
ATOM 729 C CA . ARG A 1 91 ? -9.061 -1.264 -12.773 1.00 96.75 91 ARG A CA 1
ATOM 730 C C . ARG A 1 91 ? -7.651 -0.729 -12.531 1.00 96.75 91 ARG A C 1
ATOM 732 O O . ARG A 1 91 ? -7.290 0.307 -13.084 1.00 96.75 91 ARG A O 1
ATOM 739 N N . ILE A 1 92 ? -6.870 -1.414 -11.700 1.00 98.00 92 ILE A N 1
ATOM 740 C CA . ILE A 1 92 ? -5.477 -1.069 -11.388 1.00 98.00 92 ILE A CA 1
ATOM 741 C C . ILE A 1 92 ? -4.587 -2.198 -11.895 1.00 98.00 92 ILE A C 1
ATOM 743 O O . ILE A 1 92 ? -4.737 -3.343 -11.479 1.00 98.00 92 ILE A O 1
ATOM 747 N N . ILE A 1 93 ? -3.653 -1.873 -12.783 1.00 97.50 93 ILE A N 1
ATOM 748 C CA . ILE A 1 93 ? -2.708 -2.835 -13.347 1.00 97.50 93 ILE A CA 1
ATOM 749 C C . ILE A 1 93 ? -1.310 -2.494 -12.847 1.00 97.50 93 ILE A C 1
ATOM 751 O O . ILE A 1 93 ? -0.820 -1.385 -13.060 1.00 97.50 93 ILE A O 1
ATOM 755 N N . CYS A 1 94 ? -0.667 -3.441 -12.175 1.00 95.75 94 CYS A N 1
ATOM 756 C CA . CYS A 1 94 ? 0.718 -3.324 -11.753 1.00 95.75 94 CYS A CA 1
ATOM 757 C C . CYS A 1 94 ? 1.642 -3.925 -12.815 1.00 95.75 94 CYS A C 1
ATOM 759 O O . CYS A 1 94 ? 1.458 -5.064 -13.229 1.00 95.75 94 CYS A O 1
ATOM 761 N N . SER A 1 95 ? 2.659 -3.163 -13.214 1.00 91.88 95 SER A N 1
ATOM 762 C CA . SER A 1 95 ? 3.795 -3.640 -14.005 1.00 91.88 95 SER A CA 1
ATOM 763 C C . SER A 1 95 ? 5.070 -3.430 -13.188 1.00 91.88 95 SER A C 1
ATOM 765 O O . SER A 1 95 ? 5.226 -2.371 -12.576 1.00 91.88 95 SER A O 1
ATOM 767 N N . GLY A 1 96 ? 5.938 -4.444 -13.119 1.00 87.00 96 GLY A N 1
ATOM 768 C CA . GLY A 1 96 ? 7.161 -4.417 -12.304 1.00 87.00 96 GLY A CA 1
ATOM 769 C C . GLY A 1 96 ? 6.928 -4.525 -10.789 1.00 87.00 96 GLY A C 1
ATOM 770 O O . GLY A 1 96 ? 7.763 -4.081 -9.998 1.00 87.00 96 GLY A O 1
ATOM 771 N N . LEU A 1 97 ? 5.783 -5.070 -10.352 1.00 92.19 97 LEU A N 1
ATOM 772 C CA . LEU A 1 97 ? 5.534 -5.386 -8.940 1.00 92.19 97 LEU A CA 1
ATOM 773 C C . LEU A 1 97 ? 6.022 -6.806 -8.624 1.00 92.19 97 LEU A C 1
ATOM 775 O O . LEU A 1 97 ? 5.234 -7.709 -8.342 1.00 92.19 97 LEU A O 1
ATOM 779 N N . ASP A 1 98 ? 7.336 -6.987 -8.656 1.00 89.44 98 ASP A N 1
ATOM 780 C CA . ASP A 1 98 ? 7.953 -8.301 -8.458 1.00 89.44 98 ASP A CA 1
ATOM 781 C C . ASP A 1 98 ? 8.196 -8.536 -6.965 1.00 89.44 98 ASP A C 1
ATOM 783 O O . ASP A 1 98 ? 7.805 -9.544 -6.393 1.00 8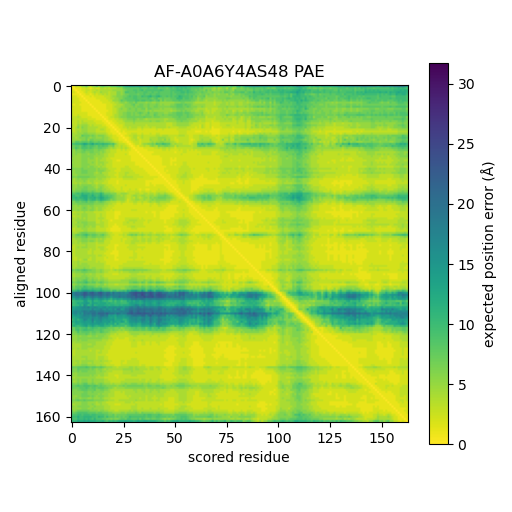9.44 98 ASP A O 1
ATOM 787 N N . LEU A 1 99 ? 8.801 -7.562 -6.274 1.00 86.69 99 LEU A N 1
ATOM 788 C CA . LEU A 1 99 ? 9.271 -7.705 -4.885 1.00 86.69 99 LEU A CA 1
ATOM 789 C C . LEU A 1 99 ? 10.230 -8.898 -4.671 1.00 86.69 99 LEU A C 1
ATOM 791 O O . LEU A 1 99 ? 10.489 -9.285 -3.528 1.00 86.69 99 LEU A O 1
ATOM 795 N N . THR A 1 100 ? 10.775 -9.461 -5.751 1.00 79.94 100 THR A N 1
ATOM 796 C CA . THR A 1 100 ? 11.821 -10.480 -5.730 1.00 79.94 100 THR A CA 1
ATOM 797 C C . THR A 1 100 ? 13.180 -9.787 -5.614 1.00 79.94 100 THR A C 1
ATOM 799 O O . THR A 1 100 ? 13.433 -8.727 -6.184 1.00 79.94 100 THR A O 1
ATOM 802 N N . GLY A 1 101 ? 14.060 -10.334 -4.774 1.00 63.22 101 GLY A N 1
ATOM 803 C CA . GLY A 1 101 ? 15.298 -9.659 -4.372 1.00 63.22 101 GLY A CA 1
ATOM 804 C C . GLY A 1 101 ? 16.424 -9.654 -5.404 1.00 63.22 101 GLY A C 1
ATOM 805 O O . GLY A 1 101 ? 17.495 -9.128 -5.111 1.00 63.22 101 GLY A O 1
ATOM 806 N N . SER A 1 102 ? 16.195 -10.269 -6.560 1.00 63.50 102 SER A N 1
ATOM 807 C CA . SER A 1 102 ? 17.164 -10.491 -7.634 1.00 63.50 102 SER A CA 1
ATOM 808 C C . SER A 1 102 ? 16.825 -9.740 -8.922 1.00 63.50 102 SER A C 1
ATOM 810 O O . SER A 1 102 ? 17.588 -9.843 -9.878 1.00 63.50 102 SER A O 1
ATOM 812 N N . CYS A 1 103 ? 15.705 -9.009 -8.971 1.00 62.25 103 CYS A N 1
ATOM 813 C CA . CYS A 1 103 ? 15.309 -8.288 -10.176 1.00 62.25 103 CYS A CA 1
ATOM 814 C C . CYS A 1 103 ? 16.168 -7.016 -10.337 1.00 62.25 103 CYS A C 1
ATOM 816 O O . CYS A 1 103 ? 16.198 -6.192 -9.412 1.00 62.25 103 CYS A O 1
ATOM 818 N N . PRO A 1 104 ? 16.889 -6.845 -11.464 1.00 67.94 104 PRO A N 1
ATOM 819 C CA . PRO A 1 104 ? 17.566 -5.590 -11.759 1.00 67.94 104 PRO A CA 1
ATOM 820 C C . PRO A 1 104 ? 16.532 -4.468 -11.864 1.00 67.94 104 PRO A C 1
ATOM 822 O O . PRO A 1 104 ? 15.410 -4.671 -12.333 1.00 67.94 104 PRO A O 1
ATOM 825 N N . ARG A 1 105 ? 16.891 -3.261 -11.422 1.00 73.69 105 ARG A N 1
ATOM 826 C CA . ARG A 1 105 ? 15.999 -2.116 -11.618 1.00 73.69 105 ARG A CA 1
ATOM 827 C C . ARG A 1 105 ? 15.831 -1.837 -13.110 1.00 73.69 105 ARG A C 1
ATOM 829 O O . ARG A 1 105 ? 16.710 -2.111 -13.917 1.00 73.69 105 ARG A O 1
ATOM 836 N N . PHE A 1 106 ? 14.702 -1.226 -13.457 1.00 72.81 106 PHE A N 1
ATOM 837 C CA . PHE A 1 106 ? 14.398 -0.841 -14.837 1.00 72.81 106 PHE A CA 1
ATOM 838 C C . PHE A 1 106 ? 15.412 0.155 -15.435 1.00 72.81 106 PHE A C 1
ATOM 840 O O . PHE A 1 106 ? 15.588 0.205 -16.648 1.00 72.81 106 PHE A O 1
ATOM 847 N N . TYR A 1 107 ? 16.057 0.969 -14.597 1.00 75.25 107 TYR A N 1
ATOM 848 C CA . TYR A 1 107 ? 17.050 1.961 -15.010 1.00 75.25 107 TYR A CA 1
ATOM 849 C C . TYR A 1 107 ? 18.476 1.482 -14.720 1.00 75.25 107 TYR A C 1
ATOM 851 O O . TYR A 1 107 ? 18.693 0.726 -13.776 1.00 75.25 107 TYR A O 1
ATOM 859 N N . ASP A 1 108 ? 19.434 1.954 -15.524 1.00 73.56 108 ASP A N 1
ATOM 860 C CA . ASP A 1 108 ? 20.842 1.564 -15.423 1.00 73.56 108 ASP A CA 1
ATOM 861 C C . ASP A 1 108 ? 21.438 1.929 -14.050 1.00 73.56 108 ASP A C 1
ATOM 863 O O . ASP A 1 108 ? 21.400 3.082 -13.616 1.00 73.56 108 ASP A O 1
ATOM 867 N N . GLU A 1 109 ? 21.989 0.927 -13.367 1.00 73.50 109 GLU A N 1
ATOM 868 C CA . GLU A 1 109 ? 22.635 1.053 -12.057 1.00 73.50 109 GLU A CA 1
ATOM 869 C C . GLU A 1 109 ? 24.173 1.079 -12.157 1.00 73.50 109 GLU A C 1
ATOM 871 O O . GLU A 1 109 ? 24.845 1.149 -11.127 1.00 73.50 109 GLU A O 1
ATOM 876 N N . SER A 1 110 ? 24.742 1.051 -13.372 1.00 71.56 110 SER A N 1
ATOM 877 C CA . SER A 1 110 ? 26.179 0.873 -13.647 1.00 71.56 110 SER A CA 1
ATOM 878 C C . SER A 1 110 ? 27.107 1.851 -12.920 1.00 71.56 110 SER A C 1
ATOM 880 O O . SER A 1 110 ? 28.250 1.512 -12.615 1.00 71.56 110 SER A O 1
ATOM 882 N N . THR A 1 111 ? 26.629 3.056 -12.611 1.00 71.12 111 THR A N 1
ATOM 883 C CA . THR A 1 111 ? 27.447 4.137 -12.043 1.00 71.12 111 THR A CA 1
ATOM 884 C C . THR A 1 111 ? 27.156 4.442 -10.575 1.00 71.12 111 THR A C 1
ATOM 886 O O . THR A 1 111 ? 27.998 5.046 -9.912 1.00 71.12 111 THR A O 1
ATOM 889 N N . SER A 1 112 ? 25.996 4.051 -10.032 1.00 70.12 112 SER A N 1
ATOM 890 C CA . SER A 1 112 ? 25.597 4.340 -8.641 1.00 70.12 112 SER A CA 1
ATOM 891 C C . SER A 1 112 ? 24.421 3.457 -8.194 1.00 70.12 112 SER A C 1
ATOM 893 O O . SER A 1 112 ? 23.280 3.928 -8.130 1.00 70.12 112 SER A O 1
ATOM 895 N N . PRO A 1 113 ? 24.664 2.175 -7.870 1.00 70.38 113 PRO A N 1
ATOM 896 C CA . PRO A 1 113 ? 23.607 1.276 -7.430 1.00 70.38 113 PRO A CA 1
ATOM 897 C C . PRO A 1 113 ? 23.046 1.741 -6.083 1.00 70.38 113 PRO A C 1
ATOM 899 O O . PRO A 1 113 ? 23.758 1.833 -5.079 1.00 70.38 113 PRO A O 1
ATOM 902 N N . MET A 1 114 ? 21.747 2.038 -6.050 1.00 67.12 114 MET A N 1
ATOM 903 C CA . MET A 1 114 ? 21.071 2.440 -4.820 1.00 67.12 114 MET A CA 1
ATOM 904 C C . MET A 1 114 ? 20.680 1.196 -4.016 1.00 67.12 114 MET A C 1
ATOM 906 O O . MET A 1 114 ? 19.920 0.363 -4.527 1.00 67.12 114 MET A O 1
ATOM 910 N N . PRO A 1 115 ? 21.111 1.070 -2.745 1.00 66.69 115 PRO A N 1
ATOM 911 C CA . PRO A 1 115 ? 20.801 -0.104 -1.941 1.00 66.69 115 PRO A CA 1
ATOM 912 C C . PRO A 1 115 ? 19.284 -0.281 -1.808 1.00 66.69 115 PRO A C 1
ATOM 914 O O . PRO A 1 115 ? 18.549 0.664 -1.509 1.00 66.69 115 PRO A O 1
ATOM 917 N N . SER A 1 116 ? 18.811 -1.504 -2.048 1.00 70.81 116 SER A N 1
ATOM 918 C CA . SER A 1 116 ? 17.415 -1.887 -1.852 1.00 70.81 116 SER A CA 1
ATOM 919 C C . SER A 1 116 ? 17.281 -2.715 -0.580 1.00 70.81 116 SER A C 1
ATOM 921 O O . SER A 1 116 ? 17.914 -3.757 -0.427 1.00 70.81 116 SER A O 1
ATOM 923 N N . GLU A 1 117 ? 16.414 -2.278 0.329 1.00 78.06 117 GLU A N 1
ATOM 924 C CA . GLU A 1 117 ? 16.050 -3.051 1.523 1.00 78.06 117 GLU A CA 1
ATOM 925 C C . GLU A 1 117 ? 14.810 -3.930 1.276 1.00 78.06 117 GLU A C 1
ATOM 927 O O . GLU A 1 117 ? 14.318 -4.576 2.197 1.00 78.06 117 GLU A O 1
ATOM 932 N N . LEU A 1 118 ? 14.301 -3.980 0.037 1.00 81.62 118 LEU A N 1
ATOM 933 C CA . LEU A 1 118 ? 13.028 -4.619 -0.299 1.00 81.62 118 LEU A CA 1
ATOM 934 C C . LEU A 1 118 ? 13.014 -6.111 0.048 1.00 81.62 118 LEU A C 1
ATOM 936 O O . LEU A 1 118 ? 12.085 -6.577 0.702 1.00 81.62 118 LEU A O 1
ATOM 940 N N . SER A 1 119 ? 14.082 -6.835 -0.293 1.00 82.25 119 SER A N 1
ATOM 941 C CA . SER A 1 119 ? 14.239 -8.263 0.016 1.00 82.25 119 SER A CA 1
ATOM 942 C C . SER A 1 119 ? 14.280 -8.512 1.524 1.00 82.25 119 SER A C 1
ATOM 944 O O . SER A 1 119 ? 13.634 -9.427 2.032 1.00 82.25 119 SER A O 1
ATOM 946 N N . LYS A 1 120 ? 15.004 -7.663 2.266 1.00 85.69 120 LYS A N 1
ATOM 947 C CA . LYS A 1 120 ? 15.109 -7.748 3.732 1.00 85.69 120 LYS A CA 1
ATOM 948 C C . LYS A 1 120 ? 13.780 -7.424 4.407 1.00 85.69 120 LYS A C 1
ATOM 950 O O . LYS A 1 120 ? 13.459 -8.007 5.440 1.00 85.69 120 LYS A O 1
ATOM 955 N N . ASP A 1 121 ? 13.001 -6.521 3.822 1.00 90.19 121 ASP A N 1
ATOM 956 C CA . ASP A 1 121 ? 11.744 -6.034 4.380 1.00 90.19 121 ASP A CA 1
ATOM 957 C C . ASP A 1 121 ? 10.511 -6.741 3.824 1.00 90.19 121 ASP A C 1
ATOM 959 O O . ASP A 1 121 ? 9.399 -6.465 4.279 1.00 90.19 121 ASP A O 1
ATOM 963 N N . LEU A 1 122 ? 10.688 -7.729 2.945 1.00 91.25 122 LEU A N 1
ATOM 964 C CA . LEU A 1 122 ? 9.608 -8.487 2.321 1.00 91.25 122 LEU A CA 1
ATOM 965 C C . LEU A 1 122 ? 8.629 -9.064 3.355 1.00 91.25 122 LEU A C 1
ATOM 967 O O . LEU A 1 122 ? 7.417 -8.883 3.245 1.00 91.25 122 LEU A O 1
ATOM 971 N N . PHE A 1 123 ? 9.141 -9.643 4.445 1.00 92.06 123 PHE A N 1
ATOM 972 C CA . PHE A 1 123 ? 8.316 -10.171 5.541 1.00 92.06 123 PHE A CA 1
ATOM 973 C C . PHE A 1 123 ? 7.484 -9.095 6.270 1.00 92.06 123 PHE A C 1
ATOM 975 O O . PHE A 1 123 ? 6.520 -9.411 6.969 1.00 92.06 123 PHE A O 1
ATOM 982 N N . LYS A 1 124 ? 7.867 -7.816 6.158 1.00 92.75 124 LYS A N 1
ATOM 983 C CA . LYS A 1 124 ? 7.113 -6.661 6.670 1.00 92.75 124 LYS A CA 1
ATOM 984 C C . LYS A 1 124 ? 6.096 -6.159 5.647 1.00 92.75 124 LYS A C 1
ATOM 986 O O . LYS A 1 124 ? 5.067 -5.636 6.065 1.00 92.75 124 LYS A O 1
ATOM 991 N N . ILE A 1 125 ? 6.392 -6.304 4.355 1.00 94.62 125 ILE A N 1
ATOM 992 C CA . ILE A 1 125 ? 5.592 -5.817 3.226 1.00 94.62 125 ILE A CA 1
ATOM 993 C C . ILE A 1 125 ? 4.411 -6.748 2.941 1.00 94.62 125 ILE A C 1
ATOM 995 O O . ILE A 1 125 ? 3.273 -6.289 2.907 1.00 94.62 125 ILE A O 1
ATOM 999 N N . LEU A 1 126 ? 4.641 -8.057 2.802 1.00 96.00 126 LEU A N 1
ATOM 1000 C CA . LEU A 1 126 ? 3.592 -9.017 2.426 1.00 96.00 126 LEU A CA 1
ATOM 1001 C C . LEU A 1 126 ? 2.344 -8.979 3.333 1.00 96.00 126 LEU A C 1
ATOM 1003 O O . LEU A 1 126 ? 1.231 -9.002 2.804 1.00 96.00 126 LEU A O 1
ATOM 1007 N N . PRO A 1 127 ? 2.453 -8.820 4.672 1.00 96.56 127 PRO A N 1
ATOM 1008 C CA . PRO A 1 127 ? 1.278 -8.674 5.532 1.00 96.56 127 PRO A CA 1
ATOM 1009 C C . PRO A 1 127 ? 0.357 -7.500 5.171 1.00 96.56 127 PRO A C 1
ATOM 1011 O O . PRO A 1 127 ? -0.835 -7.565 5.469 1.00 96.56 127 PRO A O 1
ATOM 1014 N N . PHE A 1 128 ? 0.874 -6.439 4.544 1.00 97.75 128 PHE A N 1
ATOM 1015 C CA . PHE A 1 128 ? 0.064 -5.309 4.085 1.00 97.75 128 PHE A CA 1
ATOM 1016 C C . PHE A 1 128 ? -0.770 -5.660 2.862 1.00 97.75 128 PHE A C 1
ATOM 1018 O O . PHE A 1 128 ? -1.967 -5.395 2.863 1.00 97.75 128 PHE A O 1
ATOM 1025 N N . PHE A 1 129 ? -0.184 -6.324 1.867 1.00 97.88 129 PHE A N 1
ATOM 1026 C CA . PHE A 1 129 ? -0.930 -6.805 0.705 1.00 97.88 129 PHE A CA 1
ATOM 1027 C C . PHE A 1 129 ? -2.003 -7.823 1.110 1.00 97.88 129 PHE A C 1
ATOM 1029 O O . PHE A 1 129 ? -3.160 -7.699 0.707 1.00 97.88 129 PHE A O 1
ATOM 1036 N N . THR A 1 130 ? -1.674 -8.748 2.016 1.00 98.00 130 THR A N 1
ATOM 1037 C CA . THR A 1 130 ? -2.663 -9.666 2.601 1.00 98.00 130 THR A CA 1
ATOM 1038 C C . THR A 1 130 ? -3.771 -8.916 3.344 1.00 98.00 130 THR A C 1
ATOM 1040 O O . THR A 1 130 ? -4.945 -9.269 3.230 1.00 98.00 130 THR A O 1
ATOM 1043 N N . PHE A 1 131 ? -3.430 -7.880 4.119 1.00 98.31 131 PHE A N 1
ATOM 1044 C CA . PHE A 1 131 ? -4.421 -7.049 4.805 1.00 98.31 131 PHE A CA 1
ATOM 1045 C C . PHE A 1 131 ? -5.332 -6.328 3.805 1.00 98.31 131 PHE A C 1
ATOM 1047 O O . PHE A 1 131 ? -6.550 -6.371 3.965 1.00 98.31 131 PHE A O 1
ATOM 1054 N N . MET A 1 132 ? -4.761 -5.711 2.771 1.00 98.25 132 MET A N 1
ATOM 1055 C CA . MET A 1 132 ? -5.487 -5.027 1.702 1.00 98.25 132 MET A CA 1
ATOM 1056 C C . MET A 1 132 ? -6.503 -5.961 1.045 1.00 98.25 132 MET A C 1
ATOM 1058 O O . MET A 1 132 ? -7.693 -5.658 1.075 1.00 98.25 132 MET A O 1
ATOM 1062 N N . ARG A 1 133 ? -6.068 -7.129 0.552 1.00 97.88 133 ARG A N 1
ATOM 1063 C CA . ARG A 1 133 ? -6.953 -8.106 -0.104 1.00 97.88 133 ARG A CA 1
ATOM 1064 C C . ARG A 1 133 ? -8.133 -8.518 0.776 1.00 97.88 133 ARG A C 1
ATOM 1066 O O . ARG A 1 133 ? -9.246 -8.652 0.286 1.00 97.88 133 ARG A O 1
ATOM 1073 N N . LYS A 1 134 ? -7.903 -8.693 2.081 1.00 98.00 134 LYS A N 1
ATOM 1074 C CA . LYS A 1 134 ? -8.946 -9.101 3.036 1.00 98.00 134 LYS A CA 1
ATOM 1075 C C . LYS A 1 134 ? -9.940 -7.994 3.390 1.00 98.00 134 LYS A C 1
ATOM 1077 O O . LYS A 1 134 ? -11.051 -8.308 3.795 1.00 98.00 134 LYS A O 1
ATOM 1082 N N . ASN A 1 135 ? -9.537 -6.724 3.319 1.00 98.19 135 ASN A N 1
ATOM 1083 C CA . ASN A 1 135 ? -10.320 -5.607 3.867 1.00 98.19 135 ASN A CA 1
ATOM 1084 C C . ASN A 1 135 ? -10.843 -4.633 2.795 1.00 98.19 135 ASN A C 1
ATOM 1086 O O . ASN A 1 135 ? -11.681 -3.786 3.101 1.00 98.19 135 ASN A O 1
ATOM 1090 N N . VAL A 1 136 ? -10.366 -4.737 1.554 1.00 97.81 136 VAL A N 1
ATOM 1091 C CA . VAL A 1 136 ? -10.777 -3.898 0.421 1.00 97.81 136 VAL A CA 1
ATOM 1092 C C . VAL A 1 136 ? -11.369 -4.798 -0.663 1.00 97.81 136 VAL A C 1
ATOM 1094 O O . VAL A 1 136 ? -10.725 -5.112 -1.659 1.00 97.81 136 VAL A O 1
ATOM 1097 N N . SER A 1 137 ? -12.595 -5.266 -0.432 1.00 95.06 137 SER A N 1
ATOM 1098 C CA . SER A 1 137 ? -13.268 -6.256 -1.285 1.00 95.06 137 SER A CA 1
ATOM 1099 C C . SER A 1 137 ? -13.571 -5.761 -2.700 1.00 95.06 137 SER A C 1
ATOM 1101 O O . SER A 1 137 ? -13.709 -6.562 -3.613 1.00 95.06 137 SER A O 1
ATOM 1103 N N . ASP A 1 138 ? -13.691 -4.448 -2.870 1.00 96.56 138 ASP A N 1
ATOM 1104 C CA . ASP A 1 138 ? -14.014 -3.769 -4.123 1.00 96.56 138 ASP A CA 1
ATOM 1105 C C . ASP A 1 138 ? -12.771 -3.341 -4.927 1.00 96.56 138 ASP A C 1
ATOM 1107 O O . ASP A 1 138 ? -12.892 -2.665 -5.944 1.00 96.56 138 ASP A O 1
ATOM 1111 N N . LEU A 1 139 ? -11.565 -3.713 -4.481 1.00 97.25 139 LEU A N 1
ATOM 1112 C CA . LEU A 1 139 ? -10.325 -3.412 -5.194 1.00 97.25 139 LEU A CA 1
ATOM 1113 C C . LEU A 1 139 ? -10.147 -4.350 -6.395 1.00 97.25 139 LEU A C 1
ATOM 1115 O O . LEU A 1 139 ? -9.863 -5.537 -6.232 1.00 97.25 139 LEU A O 1
ATOM 1119 N N . ASN A 1 140 ? -10.247 -3.783 -7.595 1.00 97.44 140 ASN A N 1
ATOM 1120 C CA . ASN A 1 140 ? -9.979 -4.473 -8.851 1.00 97.44 140 ASN A CA 1
ATOM 1121 C C . ASN A 1 140 ? -8.523 -4.234 -9.285 1.00 97.44 140 ASN A C 1
ATOM 1123 O O . ASN A 1 140 ? -8.222 -3.245 -9.958 1.00 97.44 140 ASN A O 1
ATOM 1127 N N . ILE A 1 141 ? -7.614 -5.098 -8.831 1.00 98.19 141 ILE A N 1
ATOM 1128 C CA . ILE A 1 141 ? -6.166 -4.978 -9.041 1.00 98.19 141 ILE A CA 1
ATOM 1129 C C . ILE A 1 141 ? -5.581 -6.260 -9.628 1.00 98.19 141 ILE A C 1
ATOM 1131 O O . ILE A 1 141 ? -5.958 -7.351 -9.204 1.00 98.19 141 ILE A O 1
ATOM 1135 N N . PHE A 1 142 ? -4.631 -6.113 -10.548 1.00 98.00 142 PHE A N 1
ATOM 1136 C CA . PHE A 1 142 ? -3.921 -7.217 -11.192 1.00 98.00 142 PHE A CA 1
ATOM 1137 C C . PHE A 1 142 ? -2.426 -6.922 -11.311 1.00 98.00 142 PHE A C 1
ATOM 1139 O O . PHE A 1 142 ? -2.014 -5.761 -11.276 1.00 98.00 142 PHE A O 1
ATOM 1146 N N . ASN A 1 143 ? -1.625 -7.970 -11.479 1.00 97.00 143 ASN A N 1
ATOM 1147 C CA . ASN A 1 143 ? -0.194 -7.883 -11.742 1.00 97.00 143 ASN A CA 1
ATOM 1148 C C . ASN A 1 143 ? 0.121 -8.466 -13.124 1.00 97.00 143 ASN A C 1
ATOM 1150 O O . ASN A 1 143 ? -0.426 -9.500 -13.491 1.00 97.00 143 ASN A O 1
ATOM 1154 N N . LEU A 1 144 ? 1.005 -7.809 -13.869 1.00 96.00 144 LEU A N 1
ATOM 1155 C CA . LEU A 1 144 ? 1.549 -8.309 -15.136 1.00 96.00 144 LEU A CA 1
ATOM 1156 C C . LEU A 1 144 ? 2.830 -9.127 -14.948 1.00 96.00 144 LEU A C 1
ATOM 1158 O O . LEU A 1 144 ? 3.314 -9.720 -15.906 1.00 96.00 144 LEU A O 1
ATOM 1162 N N . SER A 1 145 ? 3.403 -9.123 -13.743 1.00 92.12 145 SER A N 1
ATOM 1163 C CA . SER A 1 145 ? 4.584 -9.922 -13.422 1.00 92.12 145 SER A CA 1
ATOM 1164 C C . SER A 1 145 ? 4.193 -11.362 -13.106 1.00 92.12 145 SER A C 1
ATOM 1166 O O . SER A 1 145 ? 3.370 -11.586 -12.213 1.00 92.12 145 SER A O 1
ATOM 1168 N N . ASP A 1 146 ? 4.781 -12.310 -13.838 1.00 91.81 146 ASP A N 1
ATOM 1169 C CA . ASP A 1 146 ? 4.690 -13.753 -13.600 1.00 91.81 146 ASP A CA 1
ATOM 1170 C C . ASP A 1 146 ? 5.761 -14.270 -12.611 1.00 91.81 146 ASP A C 1
ATOM 1172 O O . ASP A 1 146 ? 5.678 -15.418 -12.159 1.00 91.81 146 ASP A O 1
ATOM 1176 N N . ASP A 1 147 ? 6.695 -13.407 -12.194 1.00 90.81 147 ASP A N 1
ATOM 1177 C CA . ASP A 1 147 ? 7.711 -13.650 -11.163 1.00 90.81 147 ASP A CA 1
ATOM 1178 C C . ASP A 1 147 ? 7.609 -12.609 -10.036 1.00 90.81 147 ASP A C 1
ATOM 1180 O O . ASP A 1 147 ? 8.343 -11.620 -9.965 1.00 90.81 147 ASP A O 1
ATOM 1184 N N . THR A 1 148 ? 6.658 -12.825 -9.125 1.00 92.56 148 THR A N 1
ATOM 1185 C CA . THR A 1 148 ? 6.417 -11.935 -7.985 1.00 92.56 148 THR A CA 1
ATOM 1186 C C . THR A 1 148 ? 6.406 -12.682 -6.654 1.00 92.56 148 THR A C 1
ATOM 1188 O O . THR A 1 148 ? 5.924 -13.806 -6.529 1.00 92.56 148 THR A O 1
ATOM 1191 N N . ALA A 1 149 ? 6.895 -12.027 -5.601 1.00 93.12 149 ALA A N 1
ATOM 1192 C CA . ALA A 1 149 ? 6.810 -12.517 -4.232 1.00 93.12 149 ALA A CA 1
ATOM 1193 C C . ALA A 1 149 ? 5.401 -12.357 -3.624 1.00 93.12 149 ALA A C 1
ATOM 1195 O O . ALA A 1 149 ? 5.142 -12.849 -2.521 1.00 93.12 149 ALA A O 1
ATOM 1196 N N . ILE A 1 150 ? 4.487 -11.647 -4.297 1.00 94.69 150 ILE A N 1
ATOM 1197 C CA . ILE A 1 150 ? 3.085 -11.537 -3.884 1.00 94.69 150 ILE A CA 1
ATOM 1198 C C . ILE A 1 150 ? 2.313 -12.724 -4.457 1.00 94.69 150 ILE A C 1
ATOM 1200 O O . ILE A 1 150 ? 2.198 -12.868 -5.665 1.00 94.69 150 ILE A O 1
ATOM 1204 N N . HIS A 1 151 ? 1.717 -13.546 -3.594 1.00 96.06 151 HIS A N 1
ATOM 1205 C CA . HIS A 1 151 ? 0.897 -14.668 -4.054 1.00 96.06 151 HIS A CA 1
ATOM 1206 C C . HIS A 1 151 ? -0.285 -14.197 -4.922 1.00 96.06 151 HIS A C 1
ATOM 1208 O O . HIS A 1 151 ? -0.959 -13.225 -4.565 1.00 96.06 151 HIS A O 1
ATOM 1214 N N . TYR A 1 152 ? -0.597 -14.923 -6.000 1.00 96.81 152 TYR A N 1
ATOM 1215 C CA . TYR A 1 152 ? -1.639 -14.521 -6.955 1.00 96.81 152 TYR A CA 1
ATOM 1216 C C . TYR A 1 152 ? -3.064 -14.500 -6.378 1.00 96.81 152 TYR A C 1
ATOM 1218 O O . TYR A 1 152 ? -3.911 -13.747 -6.846 1.00 96.81 152 TYR A O 1
ATOM 1226 N N . ASP A 1 153 ? -3.324 -15.206 -5.276 1.00 96.56 153 ASP A N 1
ATOM 1227 C CA . ASP A 1 153 ? -4.591 -15.063 -4.530 1.00 96.56 153 ASP A CA 1
ATOM 1228 C C . ASP A 1 153 ? -4.768 -13.667 -3.891 1.00 96.56 153 ASP A C 1
ATOM 1230 O O . ASP A 1 153 ? -5.883 -13.258 -3.534 1.00 96.56 153 ASP A O 1
ATOM 1234 N N . ILE A 1 154 ? -3.660 -12.939 -3.702 1.00 97.38 154 ILE A N 1
ATOM 1235 C CA . ILE A 1 154 ? -3.626 -11.588 -3.136 1.00 97.38 154 ILE A CA 1
ATOM 1236 C C . ILE A 1 154 ? -3.754 -10.541 -4.244 1.00 97.38 154 ILE A C 1
ATOM 1238 O O . ILE A 1 154 ? -4.595 -9.648 -4.126 1.00 97.38 154 ILE A O 1
ATOM 1242 N N . ILE A 1 155 ? -2.942 -10.649 -5.298 1.00 97.81 155 ILE A N 1
ATOM 1243 C CA . ILE A 1 155 ? -3.046 -9.839 -6.519 1.00 97.81 155 ILE A CA 1
ATOM 1244 C C . ILE A 1 155 ? -2.965 -10.795 -7.714 1.00 97.81 155 ILE A C 1
ATOM 1246 O O . ILE A 1 155 ? -1.876 -11.304 -7.975 1.00 97.81 155 ILE A O 1
ATOM 1250 N N . PRO A 1 156 ? -4.071 -11.044 -8.435 1.00 97.38 156 PRO A N 1
ATOM 1251 C CA . PRO A 1 156 ? -4.075 -11.990 -9.545 1.00 97.38 156 PRO A CA 1
ATOM 1252 C C . PRO A 1 156 ? -3.151 -11.568 -10.686 1.00 97.38 156 PRO A C 1
ATOM 1254 O O . PRO A 1 156 ? -3.071 -10.384 -11.026 1.00 97.38 156 PRO A O 1
ATOM 1257 N N . TYR A 1 157 ? -2.485 -12.553 -11.282 1.00 97.19 157 TYR A N 1
ATOM 1258 C CA . TYR A 1 157 ? -1.750 -12.387 -12.529 1.00 97.19 157 TYR A CA 1
ATOM 1259 C C . TYR A 1 157 ? -2.716 -12.249 -13.704 1.00 97.19 157 TYR A C 1
ATOM 1261 O O . TYR A 1 157 ? -3.726 -12.952 -13.754 1.00 97.19 157 TYR A O 1
ATOM 1269 N N . ILE A 1 158 ? -2.379 -11.372 -14.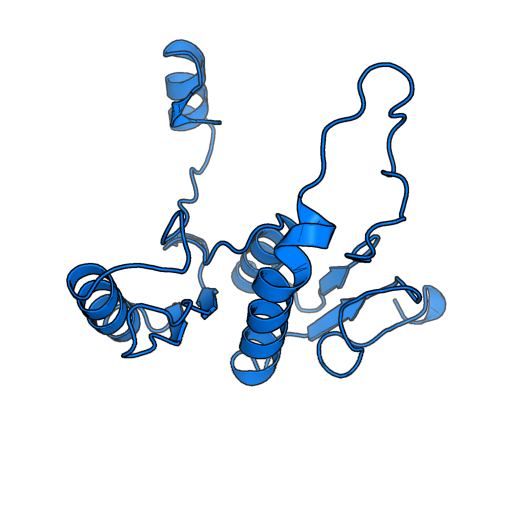644 1.00 97.44 158 ILE A N 1
ATOM 1270 C CA . ILE A 1 158 ? -2.973 -11.333 -15.979 1.00 97.44 158 ILE A CA 1
ATOM 1271 C C . ILE A 1 158 ? -1.867 -11.165 -17.015 1.00 97.44 158 ILE A C 1
ATOM 1273 O O . ILE A 1 158 ? -0.796 -10.629 -16.735 1.00 97.44 158 ILE A O 1
ATOM 1277 N N . THR A 1 159 ? -2.159 -11.566 -18.239 1.00 95.88 159 THR A N 1
ATOM 1278 C CA . THR A 1 159 ? -1.306 -11.330 -19.399 1.00 95.88 159 THR A CA 1
ATOM 1279 C C . THR A 1 159 ? -1.617 -9.981 -20.051 1.00 95.88 159 THR A C 1
ATOM 1281 O O . THR A 1 159 ? -2.690 -9.403 -19.869 1.00 95.88 159 THR A O 1
ATOM 1284 N N . ALA A 1 160 ? -0.699 -9.485 -20.885 1.00 91.62 160 ALA A N 1
ATOM 1285 C CA . ALA A 1 160 ? -0.925 -8.265 -21.664 1.00 91.62 160 ALA A CA 1
ATOM 1286 C C . ALA A 1 160 ? -2.154 -8.353 -22.593 1.00 91.62 160 ALA A C 1
ATOM 1288 O O . ALA A 1 160 ? -2.763 -7.332 -22.895 1.00 91.62 160 ALA A O 1
ATOM 1289 N N . SER A 1 161 ? -2.544 -9.558 -23.024 1.00 93.81 161 SER A N 1
ATOM 1290 C CA . SER A 1 161 ? -3.746 -9.783 -23.838 1.00 93.81 161 SER A CA 1
ATOM 1291 C C . SER A 1 161 ? -5.066 -9.631 -23.074 1.00 93.81 161 SER A C 1
ATOM 1293 O O . SER A 1 161 ? -6.116 -9.566 -23.703 1.00 93.81 161 SER A O 1
ATOM 1295 N N . GLU A 1 162 ? -5.032 -9.586 -21.741 1.00 91.94 162 GLU A N 1
ATOM 1296 C CA . GLU A 1 162 ? -6.217 -9.470 -20.878 1.00 91.94 162 GLU A CA 1
ATOM 1297 C C . GLU A 1 162 ? -6.458 -8.035 -20.363 1.00 91.94 162 GLU A C 1
ATOM 1299 O O . GLU A 1 162 ? -7.363 -7.810 -19.545 1.00 91.94 162 GLU A O 1
ATOM 1304 N N . LEU A 1 163 ? -5.636 -7.069 -20.793 1.00 85.31 163 LEU A N 1
ATOM 1305 C CA . LEU A 1 163 ? -5.783 -5.636 -20.495 1.00 85.31 163 LEU A CA 1
ATOM 1306 C C . LEU A 1 163 ? -7.037 -5.040 -21.140 1.00 85.31 163 LEU A C 1
ATOM 1308 O O . LEU A 1 163 ? -7.751 -4.322 -20.396 1.00 85.31 163 LEU A O 1
#

Mean predicted aligned error: 4.92 Å

Radius of gyration: 17.16 Å; Cα contacts (8 Å, |Δi|>4): 202; chains: 1; bounding box: 42×42×48 Å